Protein AF-A0A918CNL7-F1 (afdb_monomer)

Sequence (101 aa):
MTVTRRSVLLASAAAPATGALLGTPAAAAAEIGASGSGRRTVALRDGWCFALVDPGGITDPTGQYADAAAPGHDDSAWREVAVPHYWSIEQTPTAARASCT

Radius of gyration: 26.43 Å; Cα contacts (8 Å, |Δi|>4): 34; chains: 1; bounding box: 68×41×58 Å

Structure (mmCIF, N/CA/C/O backbone):
data_AF-A0A918CNL7-F1
#
_entry.id   AF-A0A918CNL7-F1
#
loop_
_atom_site.group_PDB
_atom_site.id
_atom_site.type_symbol
_atom_site.label_atom_id
_atom_site.label_alt_id
_atom_site.label_comp_id
_atom_site.label_asym_id
_atom_site.label_entity_id
_atom_site.label_seq_id
_atom_site.pdbx_PDB_ins_code
_atom_site.Cartn_x
_atom_site.Cartn_y
_atom_site.Cartn_z
_atom_site.occupancy
_atom_site.B_iso_or_equiv
_atom_site.auth_seq_id
_atom_site.auth_comp_id
_atom_site.auth_asym_id
_atom_site.auth_atom_id
_atom_site.pdbx_PDB_model_num
ATOM 1 N N . MET A 1 1 ? 17.632 -20.056 2.031 1.00 44.16 1 MET A N 1
ATOM 2 C CA . MET A 1 1 ? 18.000 -18.627 2.117 1.00 44.16 1 MET A CA 1
ATOM 3 C C . MET A 1 1 ? 19.333 -18.515 2.831 1.00 44.16 1 MET A C 1
ATOM 5 O O . MET A 1 1 ? 19.408 -18.863 3.998 1.00 44.16 1 MET A O 1
ATOM 9 N N . THR A 1 2 ? 20.377 -18.067 2.144 1.00 41.09 2 THR A N 1
ATOM 10 C CA . THR A 1 2 ? 21.672 -17.755 2.765 1.00 41.09 2 THR A CA 1
ATOM 11 C C . THR A 1 2 ? 22.213 -16.509 2.095 1.00 41.09 2 THR A C 1
ATOM 13 O O . THR A 1 2 ? 22.634 -16.560 0.942 1.00 41.09 2 THR A O 1
ATOM 16 N N . VAL A 1 3 ? 22.196 -15.389 2.811 1.00 44.34 3 VAL A N 1
ATOM 17 C CA . VAL A 1 3 ? 23.008 -14.230 2.451 1.00 44.34 3 VAL A CA 1
ATOM 18 C C . VAL A 1 3 ? 24.107 -14.139 3.487 1.00 44.34 3 VAL A C 1
ATOM 20 O O . VAL A 1 3 ? 23.857 -13.936 4.672 1.00 44.34 3 VAL A O 1
ATOM 23 N N . THR A 1 4 ? 25.347 -14.297 3.050 1.00 57.16 4 THR A N 1
ATOM 24 C CA 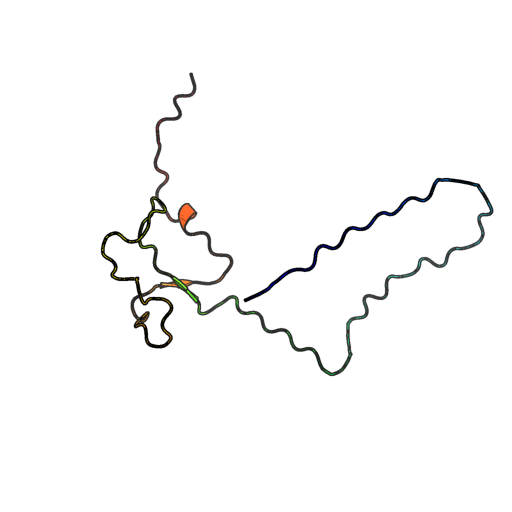. THR A 1 4 ? 26.492 -13.889 3.854 1.00 57.16 4 THR A CA 1
ATOM 25 C C . THR A 1 4 ? 27.589 -13.442 2.916 1.00 57.16 4 THR A C 1
ATOM 27 O O . THR A 1 4 ? 28.189 -14.263 2.231 1.00 57.16 4 THR A O 1
ATOM 30 N N . ARG A 1 5 ? 27.892 -12.144 2.926 1.00 64.25 5 ARG A N 1
ATOM 31 C CA . ARG A 1 5 ? 29.245 -11.669 2.634 1.00 64.25 5 ARG A CA 1
ATOM 32 C C . ARG A 1 5 ? 29.590 -10.537 3.586 1.00 64.25 5 ARG A C 1
ATOM 34 O O . ARG A 1 5 ? 29.191 -9.394 3.401 1.00 64.25 5 ARG A O 1
ATOM 41 N N . ARG A 1 6 ? 30.342 -10.901 4.623 1.00 68.38 6 ARG A N 1
ATOM 42 C CA . ARG A 1 6 ? 31.163 -9.974 5.398 1.00 68.38 6 ARG A CA 1
ATOM 43 C C . ARG A 1 6 ? 32.300 -9.503 4.500 1.00 68.38 6 ARG A C 1
ATOM 45 O O . ARG A 1 6 ? 33.052 -10.336 4.006 1.00 68.38 6 ARG A O 1
ATOM 52 N N . SER A 1 7 ? 32.430 -8.194 4.335 1.00 66.50 7 SER A N 1
ATOM 53 C CA . SER A 1 7 ? 33.589 -7.588 3.683 1.00 66.50 7 SER A CA 1
ATOM 54 C C . SER A 1 7 ? 34.182 -6.574 4.653 1.00 66.50 7 SER A C 1
ATOM 56 O O . SER A 1 7 ? 33.528 -5.594 4.996 1.00 66.50 7 SER A O 1
ATOM 58 N N . VAL A 1 8 ? 35.385 -6.861 5.148 1.00 62.88 8 VAL A N 1
ATOM 59 C CA . VAL A 1 8 ? 36.189 -5.949 5.969 1.00 62.88 8 VAL A CA 1
ATOM 60 C C . VAL A 1 8 ? 37.256 -5.365 5.058 1.00 62.88 8 VAL A C 1
ATOM 62 O O . VAL A 1 8 ? 37.956 -6.117 4.383 1.00 62.88 8 VAL A O 1
ATOM 65 N N . LEU A 1 9 ? 37.379 -4.040 5.042 1.00 60.41 9 LEU A N 1
ATOM 66 C CA . LEU A 1 9 ? 38.411 -3.337 4.291 1.00 60.41 9 LEU A CA 1
ATOM 67 C C . LEU A 1 9 ? 39.347 -2.662 5.298 1.00 60.41 9 LEU A C 1
ATOM 69 O O . LEU A 1 9 ? 38.998 -1.662 5.918 1.00 60.41 9 LEU A O 1
ATOM 73 N N . LEU A 1 10 ? 40.515 -3.271 5.503 1.00 56.12 10 LEU A N 1
ATOM 74 C CA . LEU A 1 10 ? 41.643 -2.691 6.229 1.00 56.12 10 LEU A CA 1
ATOM 75 C C . LEU A 1 10 ? 42.512 -1.954 5.210 1.00 56.12 10 LEU A C 1
ATOM 77 O O . LEU A 1 10 ? 43.177 -2.588 4.394 1.00 56.12 10 LEU A O 1
ATOM 81 N N . ALA A 1 11 ? 42.495 -0.625 5.250 1.00 55.78 11 ALA A N 1
ATOM 82 C CA . ALA A 1 11 ? 43.427 0.209 4.503 1.00 55.78 11 ALA A CA 1
ATOM 83 C C . ALA A 1 11 ? 44.347 0.919 5.500 1.00 55.78 11 ALA A C 1
ATOM 85 O O . ALA A 1 11 ? 43.998 1.952 6.065 1.00 55.78 11 ALA A O 1
ATOM 86 N N . SER A 1 12 ? 45.519 0.329 5.725 1.00 58.94 12 SER A N 1
ATOM 87 C CA . SER A 1 12 ? 46.635 0.972 6.414 1.00 58.94 12 SER A CA 1
ATOM 88 C C . SER A 1 12 ? 47.647 1.411 5.361 1.00 58.94 12 SER A C 1
ATOM 90 O O . SER A 1 12 ? 48.261 0.559 4.725 1.00 58.94 12 SER A O 1
ATOM 92 N N . ALA A 1 13 ? 47.849 2.717 5.188 1.00 59.25 13 ALA A N 1
ATOM 93 C CA . ALA A 1 13 ? 49.074 3.254 4.598 1.00 59.25 13 ALA A CA 1
ATOM 94 C C . ALA A 1 13 ? 49.319 4.682 5.105 1.00 59.25 13 ALA A C 1
ATOM 96 O O . ALA A 1 13 ? 48.441 5.540 5.049 1.00 59.25 13 ALA A O 1
ATOM 97 N N . ALA A 1 14 ? 50.517 4.882 5.651 1.00 57.09 14 ALA A N 1
ATOM 98 C CA . ALA A 1 14 ? 51.010 6.102 6.271 1.00 57.09 14 ALA A CA 1
ATOM 99 C C . ALA A 1 14 ? 51.302 7.223 5.250 1.00 57.09 14 ALA A C 1
ATOM 101 O O . ALA A 1 14 ? 51.635 6.959 4.097 1.00 57.09 14 ALA A O 1
ATOM 102 N N . ALA A 1 15 ? 51.213 8.475 5.704 1.00 50.81 15 ALA A N 1
ATOM 103 C CA . ALA A 1 15 ? 51.632 9.696 4.999 1.00 50.81 15 ALA A CA 1
ATOM 104 C C . ALA A 1 15 ? 53.116 10.039 5.306 1.00 50.81 15 ALA A C 1
ATOM 106 O O . ALA A 1 15 ? 53.664 9.439 6.234 1.00 50.81 15 ALA A O 1
ATOM 107 N N . PRO A 1 16 ? 53.728 11.123 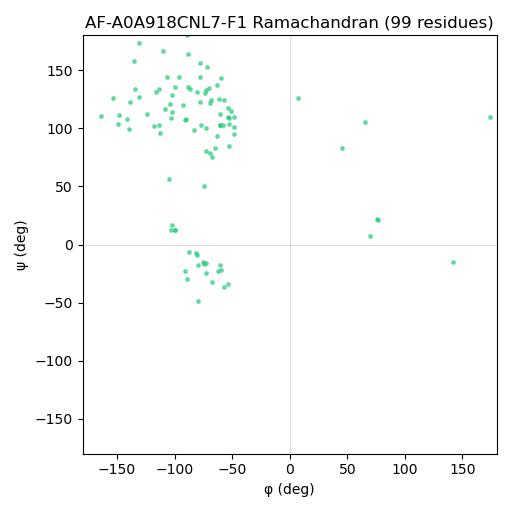4.767 1.00 58.69 16 PRO A N 1
ATOM 108 C CA . PRO A 1 16 ? 53.746 11.718 3.410 1.00 58.69 16 PRO A CA 1
ATOM 109 C C . PRO A 1 16 ? 55.200 12.019 2.912 1.00 58.69 16 PRO A C 1
ATOM 111 O O . PRO A 1 16 ? 56.135 11.957 3.702 1.00 58.69 16 PRO A O 1
ATOM 114 N N . ALA A 1 17 ? 55.416 12.437 1.648 1.00 46.78 17 ALA A N 1
ATOM 115 C CA . ALA A 1 17 ? 56.577 13.274 1.257 1.00 46.78 17 ALA A CA 1
ATOM 116 C C . ALA A 1 17 ? 56.416 13.960 -0.127 1.00 46.78 17 ALA A C 1
ATOM 118 O O . ALA A 1 17 ? 56.421 13.318 -1.170 1.00 46.78 17 ALA A O 1
ATOM 119 N N . THR A 1 18 ? 56.265 15.284 -0.073 1.00 51.75 18 THR A N 1
ATOM 120 C CA . THR A 1 18 ? 56.706 16.378 -0.967 1.00 51.75 18 THR A CA 1
ATOM 121 C C . THR A 1 18 ? 57.359 16.049 -2.327 1.00 51.75 18 THR A C 1
ATOM 123 O O . THR A 1 18 ? 58.425 15.444 -2.372 1.00 51.75 18 THR A O 1
ATOM 126 N N . GLY A 1 19 ? 56.831 16.614 -3.429 1.00 46.41 19 GLY A N 1
ATOM 127 C CA . GLY A 1 19 ? 57.569 16.705 -4.701 1.00 46.41 19 GLY A CA 1
ATOM 128 C C . GLY A 1 19 ? 56.791 17.246 -5.913 1.00 46.41 19 GLY A C 1
ATOM 129 O O . GLY A 1 19 ? 55.965 16.541 -6.471 1.00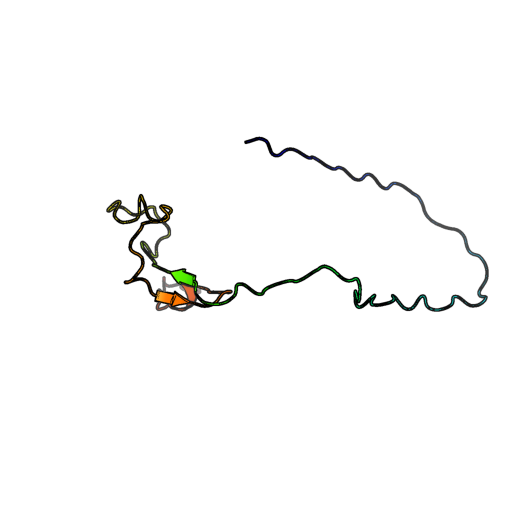 46.41 19 GLY A O 1
ATOM 130 N N . ALA A 1 20 ? 57.148 18.465 -6.339 1.00 45.31 20 ALA A N 1
ATOM 131 C CA . ALA A 1 20 ? 56.975 19.083 -7.667 1.00 45.31 20 ALA A CA 1
ATOM 132 C C . ALA A 1 20 ? 55.558 19.382 -8.223 1.00 45.31 20 ALA A C 1
ATOM 134 O O . ALA A 1 20 ? 54.864 18.540 -8.786 1.00 45.31 20 ALA A O 1
ATOM 135 N N . LEU A 1 21 ? 55.222 20.678 -8.200 1.00 51.62 21 LEU A N 1
ATOM 136 C CA . LEU A 1 21 ? 54.286 21.339 -9.113 1.00 51.62 21 LEU A CA 1
ATOM 137 C C . LEU A 1 21 ? 54.785 21.219 -10.564 1.00 51.62 21 LEU A C 1
ATOM 139 O O . LEU A 1 21 ? 55.653 21.989 -10.958 1.00 51.62 21 LEU A O 1
ATOM 143 N N . LEU A 1 22 ? 54.201 20.325 -11.363 1.00 48.03 22 LEU A N 1
ATOM 144 C CA . LEU A 1 22 ? 54.064 20.485 -12.816 1.00 48.03 22 LEU A CA 1
ATOM 145 C C . LEU A 1 22 ? 52.774 19.781 -13.265 1.00 48.03 22 LEU A C 1
ATOM 147 O O . LEU A 1 22 ? 52.717 18.560 -13.330 1.00 48.03 22 LEU A O 1
ATOM 151 N N . GLY A 1 23 ? 51.741 20.586 -13.536 1.00 56.47 23 GLY A N 1
ATOM 152 C CA . GLY A 1 23 ? 50.569 20.255 -14.353 1.00 56.47 23 GLY A CA 1
ATOM 153 C C . GLY A 1 23 ? 49.903 18.901 -14.110 1.00 56.47 23 GLY A C 1
ATOM 154 O O . GLY A 1 23 ? 50.081 17.9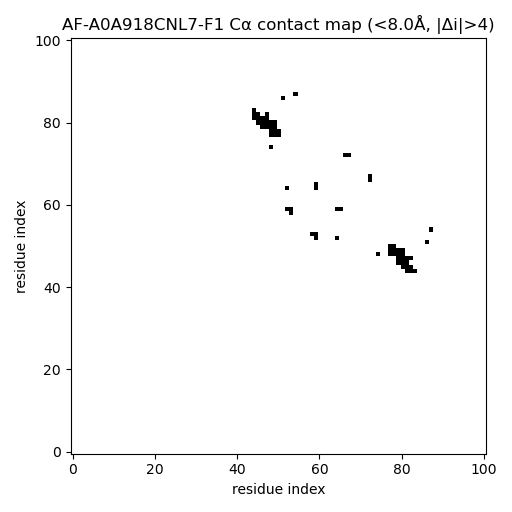78 -14.899 1.00 56.47 23 GLY A O 1
ATOM 155 N N . THR A 1 24 ? 49.029 18.805 -13.110 1.00 46.28 24 THR A N 1
ATOM 156 C CA . THR A 1 24 ? 47.961 17.8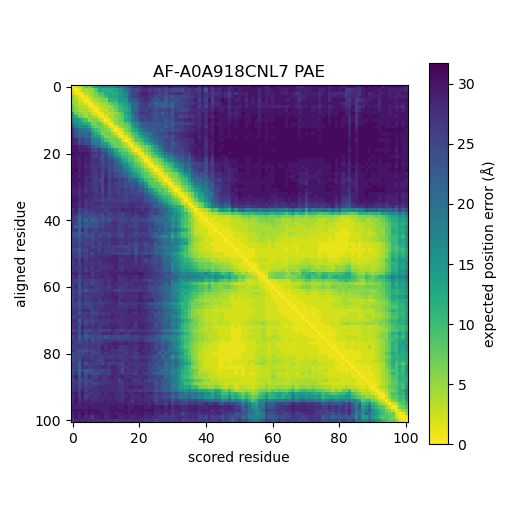07 -13.179 1.00 46.28 24 THR A CA 1
ATOM 157 C C . THR A 1 24 ? 46.988 18.252 -14.274 1.00 46.28 24 THR A C 1
ATOM 159 O O . THR A 1 24 ? 46.430 19.350 -14.164 1.00 46.28 24 THR A O 1
ATOM 162 N N . PRO A 1 25 ? 46.717 17.460 -15.331 1.00 46.75 25 PRO A N 1
ATOM 163 C CA . PRO A 1 25 ? 45.431 17.623 -15.979 1.00 46.75 25 PRO A CA 1
ATOM 164 C C . PRO A 1 25 ? 44.411 17.402 -14.865 1.00 46.75 25 PRO A C 1
ATOM 166 O O . PRO A 1 25 ? 44.471 16.389 -14.160 1.00 46.75 25 PRO A O 1
ATOM 169 N N . ALA A 1 26 ? 43.522 18.370 -14.642 1.00 54.75 26 ALA A N 1
ATOM 170 C CA . ALA A 1 26 ? 42.308 18.075 -13.908 1.00 54.75 26 ALA A CA 1
ATOM 171 C C . ALA A 1 26 ? 41.709 16.872 -14.633 1.00 54.75 26 ALA A C 1
ATOM 173 O O . ALA A 1 26 ? 41.321 16.984 -15.798 1.00 54.75 26 ALA A O 1
ATOM 174 N N . ALA A 1 27 ? 41.755 15.701 -13.997 1.00 52.19 27 ALA A N 1
ATOM 175 C CA . ALA A 1 27 ? 41.028 14.551 -14.475 1.00 52.19 27 ALA A CA 1
ATOM 176 C C . ALA A 1 27 ? 39.572 14.981 -14.372 1.00 52.19 27 ALA A C 1
ATOM 178 O O . ALA A 1 27 ? 38.972 14.931 -13.299 1.00 52.19 27 ALA A O 1
ATOM 179 N N . ALA A 1 28 ? 39.046 15.519 -15.472 1.00 54.94 28 ALA A N 1
ATOM 180 C CA . ALA A 1 28 ? 37.625 15.629 -15.659 1.00 54.94 28 ALA A CA 1
ATOM 181 C C . ALA A 1 28 ? 37.139 14.206 -15.433 1.00 54.94 28 ALA A C 1
ATOM 183 O O . ALA A 1 28 ? 37.485 13.302 -16.199 1.00 54.94 28 ALA A O 1
ATOM 184 N N . ALA A 1 29 ? 36.442 13.993 -14.316 1.00 50.56 29 ALA A N 1
ATOM 185 C CA . ALA A 1 29 ? 35.604 12.831 -14.177 1.00 50.56 29 ALA A CA 1
ATOM 186 C C . ALA A 1 29 ? 34.729 12.884 -15.420 1.00 50.56 29 ALA A C 1
ATOM 188 O O . ALA A 1 29 ? 33.883 13.767 -15.565 1.00 50.56 29 ALA A O 1
ATOM 189 N N . ALA A 1 30 ? 35.046 12.027 -16.387 1.00 46.78 30 ALA A N 1
ATOM 190 C CA . ALA A 1 30 ? 34.115 11.737 -17.434 1.00 46.78 30 ALA A CA 1
ATOM 191 C C . ALA A 1 30 ? 32.909 11.212 -16.665 1.00 46.78 30 ALA A C 1
ATOM 193 O O . ALA A 1 30 ? 32.917 10.084 -16.170 1.00 46.78 30 ALA A O 1
ATOM 194 N N . GLU A 1 31 ? 31.893 12.059 -16.522 1.00 55.22 31 GLU A N 1
ATOM 195 C CA . GLU A 1 31 ? 30.520 11.611 -16.565 1.00 55.2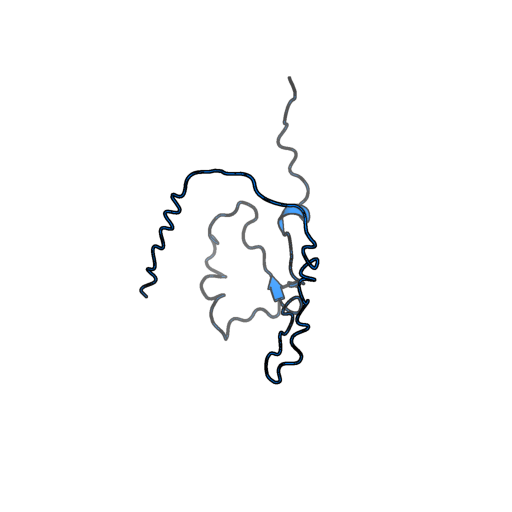2 31 GLU A CA 1
ATOM 196 C C . GLU A 1 31 ? 30.456 10.826 -17.874 1.00 55.22 31 GLU A C 1
ATOM 198 O O . GLU A 1 31 ? 30.187 11.362 -18.951 1.00 55.22 31 GLU A O 1
ATOM 203 N N . ILE A 1 32 ? 30.837 9.549 -17.807 1.00 51.19 32 ILE A N 1
ATOM 204 C CA . ILE A 1 32 ? 30.469 8.566 -18.798 1.00 51.19 32 ILE A CA 1
ATOM 205 C C . ILE A 1 32 ? 28.960 8.514 -18.615 1.00 51.19 32 ILE A C 1
ATOM 207 O O . ILE A 1 32 ? 28.423 7.682 -17.884 1.00 51.19 32 ILE A O 1
ATOM 211 N N . GLY A 1 33 ? 28.272 9.464 -19.255 1.00 58.91 33 GLY A N 1
ATOM 212 C CA . GLY A 1 33 ? 26.945 9.240 -19.767 1.00 58.91 33 GLY A CA 1
ATOM 213 C C . GLY A 1 33 ? 27.090 7.933 -20.508 1.00 58.91 33 GLY A C 1
ATOM 214 O O . GLY A 1 33 ? 27.751 7.872 -21.541 1.00 58.91 33 GLY A O 1
ATOM 215 N N . ALA A 1 34 ? 26.637 6.863 -19.864 1.00 60.12 34 ALA A N 1
ATOM 216 C CA . ALA A 1 34 ? 26.772 5.521 -20.365 1.00 60.12 34 ALA A CA 1
ATOM 217 C C . ALA A 1 34 ? 25.864 5.408 -21.588 1.00 60.12 34 ALA A C 1
ATOM 219 O O . ALA A 1 34 ? 24.784 4.834 -21.530 1.00 60.12 34 ALA A O 1
ATOM 220 N N . SER A 1 35 ? 26.322 5.924 -22.722 1.00 60.53 35 SER A N 1
ATOM 221 C CA . SER A 1 35 ? 25.947 5.493 -24.060 1.00 60.53 35 SER A CA 1
ATOM 222 C C . SER A 1 35 ? 26.634 4.150 -24.341 1.00 60.53 35 SER A C 1
ATOM 224 O O . SER A 1 35 ? 27.291 3.941 -25.353 1.00 60.53 35 SER A O 1
ATOM 226 N N . GLY A 1 36 ? 26.488 3.217 -23.398 1.00 59.91 36 GLY A N 1
ATOM 227 C CA . GLY A 1 36 ? 26.658 1.795 -23.624 1.00 59.91 36 GLY A CA 1
ATOM 228 C C . GLY A 1 36 ? 25.286 1.241 -23.968 1.00 59.91 36 GLY A C 1
ATOM 229 O O . GLY A 1 36 ? 24.352 1.355 -23.173 1.00 59.91 36 GLY A O 1
ATOM 230 N N . SER A 1 37 ? 25.145 0.661 -25.156 1.00 71.25 37 SER A N 1
ATOM 231 C CA . SER A 1 37 ? 23.963 -0.129 -25.496 1.00 71.25 37 SER A CA 1
ATOM 232 C C . SER A 1 37 ? 23.713 -1.169 -24.394 1.00 71.25 37 SER A C 1
ATOM 234 O O . SER A 1 37 ? 24.539 -2.060 -24.204 1.00 71.25 37 SER A O 1
ATOM 236 N N . GLY A 1 38 ? 22.589 -1.057 -23.672 1.00 74.50 38 GLY A N 1
ATOM 237 C CA . GLY A 1 38 ? 22.023 -2.188 -22.925 1.00 74.50 38 GLY A CA 1
ATOM 238 C C . GLY A 1 38 ? 21.395 -1.936 -21.549 1.00 74.50 38 GLY A C 1
ATOM 239 O O . GLY A 1 38 ? 20.681 -2.819 -21.082 1.00 74.50 38 GLY A O 1
ATOM 240 N N . ARG A 1 39 ? 21.590 -0.793 -20.870 1.00 81.00 39 ARG A N 1
ATOM 241 C CA . ARG A 1 39 ? 20.982 -0.577 -19.535 1.00 81.00 39 ARG A CA 1
ATOM 242 C C . ARG A 1 39 ? 19.767 0.346 -19.595 1.00 81.00 39 ARG A C 1
ATOM 244 O O . ARG A 1 39 ? 19.909 1.555 -19.743 1.00 81.00 39 ARG A O 1
ATOM 251 N N 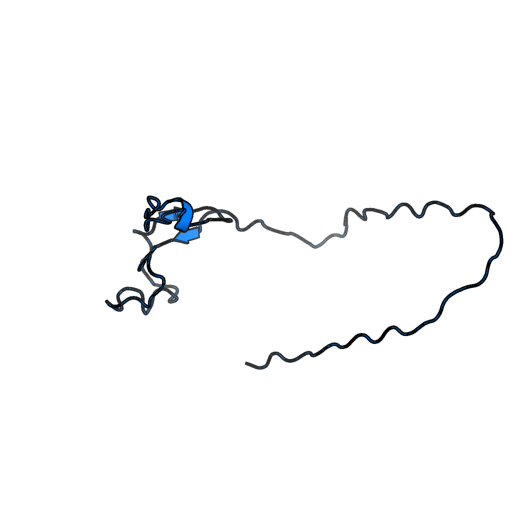. ARG A 1 40 ? 18.576 -0.226 -19.391 1.00 89.38 40 ARG A N 1
ATOM 252 C CA . ARG A 1 40 ? 17.328 0.519 -19.179 1.00 89.38 40 ARG A CA 1
ATOM 253 C C . ARG A 1 40 ? 16.944 0.480 -17.704 1.00 89.38 40 ARG A C 1
ATOM 255 O O . ARG A 1 40 ? 16.725 -0.592 -17.151 1.00 89.38 40 ARG A O 1
ATOM 262 N N . THR A 1 41 ? 16.829 1.652 -17.093 1.00 92.25 41 THR A N 1
ATOM 263 C CA . THR A 1 41 ? 16.239 1.816 -15.760 1.00 92.25 41 THR A CA 1
ATOM 264 C C . THR A 1 41 ? 14.801 2.288 -15.926 1.00 92.25 41 THR A C 1
ATOM 266 O O . THR A 1 41 ? 14.541 3.179 -16.733 1.00 92.25 41 THR A O 1
ATOM 269 N N . VAL A 1 42 ? 13.874 1.707 -15.167 1.00 94.00 42 VAL A N 1
ATOM 270 C CA . VAL A 1 42 ? 12.471 2.135 -15.117 1.00 94.00 42 VAL A CA 1
ATOM 271 C C . VAL A 1 42 ? 12.176 2.622 -13.706 1.00 94.00 42 VAL A C 1
ATOM 273 O O . VAL A 1 42 ? 12.530 1.958 -12.733 1.00 94.00 42 VAL A O 1
ATOM 276 N N . ALA A 1 43 ? 11.566 3.799 -13.596 1.00 94.38 43 ALA A N 1
ATOM 277 C CA . ALA A 1 43 ? 11.115 4.323 -12.318 1.00 94.38 43 ALA A CA 1
ATOM 278 C C . ALA A 1 43 ? 9.803 3.626 -11.926 1.00 94.38 43 ALA A C 1
ATOM 280 O O . ALA A 1 43 ? 8.839 3.672 -12.680 1.00 94.38 43 ALA A O 1
ATOM 281 N N . LEU A 1 44 ? 9.778 2.985 -10.757 1.00 96.38 44 LEU A N 1
ATOM 282 C CA . LEU A 1 44 ? 8.594 2.321 -10.193 1.00 96.38 44 LEU A CA 1
ATOM 283 C C . LEU A 1 44 ? 8.028 3.170 -9.050 1.00 96.38 44 LEU A C 1
ATOM 285 O O . LEU A 1 44 ? 8.013 2.749 -7.893 1.00 96.38 44 LEU A O 1
ATOM 289 N N . ARG A 1 45 ? 7.711 4.431 -9.356 1.00 97.88 45 ARG A N 1
ATOM 290 C CA . ARG A 1 45 ? 7.245 5.395 -8.352 1.00 97.88 45 ARG A CA 1
ATOM 291 C C . ARG A 1 45 ? 5.736 5.373 -8.180 1.00 97.88 45 ARG A C 1
ATOM 293 O O . ARG A 1 45 ? 5.282 5.606 -7.072 1.00 97.88 45 ARG A O 1
ATOM 300 N N . ASP A 1 46 ? 5.008 5.033 -9.229 1.00 97.88 46 ASP A N 1
ATOM 301 C CA . ASP A 1 46 ? 3.556 5.175 -9.299 1.00 97.88 46 ASP A CA 1
ATOM 302 C C . ASP A 1 46 ? 2.859 3.806 -9.272 1.00 97.88 46 ASP A C 1
ATOM 304 O O . ASP A 1 46 ? 3.514 2.775 -9.461 1.00 97.88 46 ASP A O 1
ATOM 308 N N . GLY A 1 47 ? 1.540 3.795 -9.051 1.00 96.56 47 GLY A N 1
ATOM 309 C CA . GLY A 1 47 ? 0.718 2.583 -9.122 1.00 96.56 47 GLY A CA 1
ATOM 310 C C . GLY A 1 47 ? 0.830 1.640 -7.923 1.00 96.56 47 GLY A C 1
ATOM 311 O O . GLY A 1 47 ? 0.539 0.455 -8.062 1.00 96.56 47 GLY A O 1
ATOM 312 N N . TRP A 1 48 ? 1.284 2.117 -6.760 1.00 98.00 48 TRP A N 1
ATOM 313 C CA . TRP A 1 48 ? 1.356 1.292 -5.550 1.00 98.00 48 TRP A CA 1
ATOM 314 C C . TRP A 1 48 ? 0.030 1.325 -4.791 1.00 98.00 48 TRP A C 1
ATOM 316 O O . TRP A 1 48 ? -0.487 2.402 -4.527 1.00 98.00 48 TRP A O 1
ATOM 326 N N . CYS A 1 49 ? -0.483 0.175 -4.360 1.00 97.69 49 CYS A N 1
ATOM 327 C CA . CYS A 1 49 ? -1.641 0.097 -3.466 1.00 97.69 49 CYS A CA 1
ATOM 328 C C . CYS A 1 49 ? -1.197 0.139 -1.994 1.00 97.69 49 CYS A C 1
ATOM 330 O O . CYS A 1 49 ? -0.256 -0.553 -1.600 1.00 97.69 49 CYS A O 1
ATOM 332 N N . PHE A 1 50 ? -1.881 0.928 -1.161 1.00 96.56 50 PHE A N 1
ATOM 333 C CA . PHE A 1 50 ? -1.593 1.078 0.268 1.00 96.56 50 PHE A CA 1
ATOM 334 C C . PHE A 1 50 ? -2.865 1.004 1.125 1.00 96.56 50 PHE A C 1
ATOM 336 O O . PHE A 1 50 ? -3.859 1.686 0.859 1.00 96.56 50 PHE A O 1
ATOM 343 N N . ALA A 1 51 ? -2.789 0.228 2.208 1.00 94.81 51 ALA A N 1
ATOM 344 C CA . ALA A 1 51 ? -3.782 0.172 3.274 1.00 94.81 51 ALA A CA 1
ATOM 345 C C . ALA A 1 51 ? -3.089 0.298 4.642 1.00 94.81 51 ALA A C 1
ATOM 347 O O . ALA A 1 51 ? -2.162 -0.451 4.954 1.00 94.81 51 ALA A O 1
ATOM 348 N N . LEU A 1 52 ? -3.542 1.247 5.467 1.00 93.38 52 LEU A N 1
ATOM 349 C CA . LEU A 1 52 ? -3.095 1.380 6.854 1.00 93.38 52 LEU A CA 1
ATOM 350 C C . LEU A 1 52 ? -4.022 0.560 7.753 1.00 93.38 52 LEU A C 1
ATOM 352 O O . LEU A 1 52 ? -5.165 0.955 7.972 1.00 93.38 52 LEU A O 1
ATOM 356 N N . VAL A 1 53 ? -3.526 -0.567 8.263 1.00 92.81 53 VAL A N 1
ATOM 357 C CA . VAL A 1 53 ? -4.322 -1.484 9.096 1.00 92.81 53 VAL A CA 1
ATOM 358 C C . VAL A 1 53 ? -4.421 -0.996 10.537 1.00 92.81 53 VAL A C 1
ATOM 360 O O . VAL A 1 53 ? -5.510 -0.923 11.098 1.00 92.81 53 VAL A O 1
ATOM 363 N N . ASP A 1 54 ? -3.280 -0.632 11.121 1.00 89.25 54 ASP A N 1
ATOM 364 C CA . ASP A 1 54 ? -3.198 -0.151 12.492 1.00 89.25 54 ASP A CA 1
ATOM 365 C C . ASP A 1 54 ? -2.227 1.042 12.590 1.00 89.25 54 ASP A C 1
ATOM 367 O O . ASP A 1 54 ? -1.052 0.918 12.230 1.00 89.25 54 ASP A O 1
ATOM 371 N N . PRO A 1 55 ? -2.682 2.213 13.074 1.00 87.44 55 PRO A N 1
ATOM 372 C CA . PRO A 1 55 ? -1.836 3.397 13.198 1.00 87.44 55 PRO A CA 1
ATOM 373 C C . PRO A 1 55 ? -0.858 3.334 14.384 1.00 87.44 55 PRO A C 1
ATOM 375 O O . PRO A 1 55 ? 0.068 4.141 14.444 1.00 87.44 55 PRO A O 1
ATOM 378 N N . GLY A 1 56 ? -1.058 2.410 15.329 1.00 85.44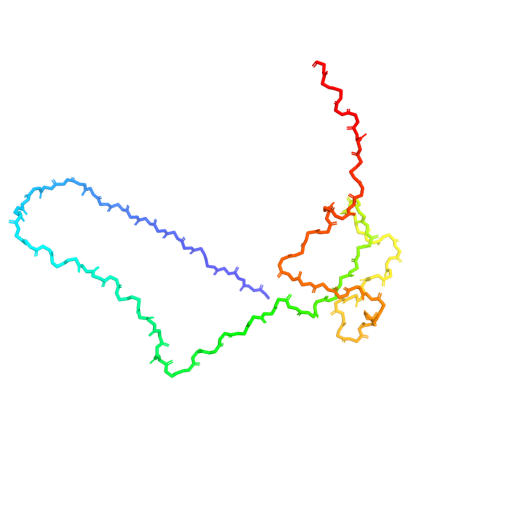 56 GLY A N 1
ATOM 379 C CA . GLY A 1 56 ? -0.162 2.149 16.457 1.00 85.44 56 GLY A CA 1
ATOM 380 C C . GLY A 1 56 ? 1.036 1.262 16.102 1.00 85.44 56 GLY A C 1
ATOM 381 O O . GLY A 1 56 ? 1.941 1.112 16.922 1.00 85.44 56 GLY A O 1
ATOM 382 N N . GLY A 1 57 ? 1.075 0.704 14.887 1.00 78.00 57 GLY A N 1
ATOM 383 C CA . GLY A 1 57 ? 2.162 -0.145 14.405 1.00 78.00 57 GLY A CA 1
ATOM 384 C C . GLY A 1 57 ? 2.149 -1.561 14.984 1.00 78.00 57 GLY A C 1
ATOM 385 O O . GLY A 1 57 ? 3.195 -2.212 15.009 1.00 78.00 57 GLY A O 1
ATOM 386 N N . ILE A 1 58 ? 1.000 -2.042 15.467 1.00 82.50 58 ILE A N 1
ATOM 387 C CA . ILE A 1 58 ? 0.839 -3.443 15.877 1.00 82.50 58 ILE A CA 1
ATOM 388 C C . ILE A 1 58 ? 0.406 -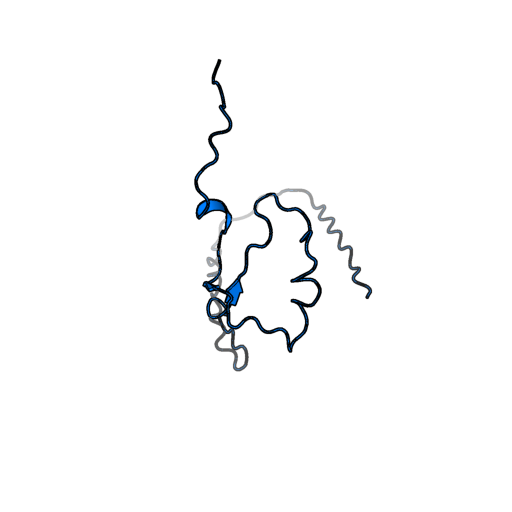4.324 14.697 1.00 82.50 58 ILE A C 1
ATOM 390 O O . ILE A 1 58 ? -0.018 -3.843 13.648 1.00 82.50 58 ILE A O 1
ATOM 394 N N . THR A 1 59 ? 0.541 -5.643 14.859 1.00 85.94 59 THR A N 1
ATOM 395 C CA . THR A 1 59 ? -0.021 -6.615 13.906 1.00 85.94 59 THR A CA 1
ATOM 396 C C . THR A 1 59 ? -1.534 -6.457 13.820 1.00 85.94 59 THR A C 1
ATOM 398 O O . THR A 1 59 ? -2.181 -6.219 14.838 1.00 85.94 59 THR A O 1
ATOM 401 N N . ASP A 1 60 ? -2.074 -6.643 12.615 1.00 89.44 60 ASP A N 1
ATOM 402 C CA . ASP A 1 60 ? -3.509 -6.710 12.350 1.00 89.44 60 ASP A CA 1
ATOM 403 C C . ASP A 1 60 ? -4.218 -7.663 13.337 1.00 89.44 60 ASP A C 1
ATOM 405 O O . ASP A 1 60 ? -4.033 -8.880 13.245 1.00 89.44 60 ASP A O 1
ATOM 409 N N . PRO A 1 61 ? -5.041 -7.152 14.270 1.00 85.06 61 PRO A N 1
ATOM 410 C CA . PRO A 1 61 ? -5.715 -7.990 15.256 1.00 85.06 61 PRO A CA 1
ATOM 411 C C . PRO A 1 61 ? -6.859 -8.812 14.649 1.00 85.06 61 PRO A C 1
ATOM 413 O O . PRO A 1 61 ? -7.336 -9.752 15.283 1.00 85.06 61 PRO A O 1
ATOM 416 N N . THR A 1 62 ? -7.319 -8.459 13.445 1.00 90.38 62 THR A N 1
ATOM 417 C CA . THR A 1 62 ? -8.429 -9.134 12.758 1.00 90.38 62 THR A CA 1
ATOM 418 C C . THR A 1 62 ? -7.959 -10.273 11.857 1.00 90.38 62 THR A C 1
ATOM 420 O O . THR A 1 62 ? -8.736 -11.179 11.562 1.00 90.38 62 THR A O 1
ATOM 423 N N . GLY A 1 63 ? -6.695 -10.238 11.425 1.00 92.00 63 GLY A N 1
ATOM 424 C CA . GLY A 1 63 ? -6.135 -11.166 10.445 1.00 92.00 63 GLY A CA 1
ATOM 425 C C . GLY A 1 63 ? -6.669 -10.980 9.020 1.00 92.00 63 GLY A C 1
ATOM 426 O O . GLY A 1 63 ? -6.337 -11.786 8.153 1.00 92.00 63 GLY A O 1
ATOM 427 N N . GLN A 1 64 ? -7.463 -9.937 8.753 1.00 91.31 64 GLN A N 1
ATOM 428 C CA . GLN A 1 64 ? -7.995 -9.615 7.426 1.00 91.31 64 GLN A CA 1
ATOM 429 C C . GLN A 1 64 ? -6.887 -9.506 6.367 1.00 91.31 64 GLN A C 1
ATOM 431 O O . GLN A 1 64 ? -7.092 -9.883 5.214 1.00 91.31 64 GLN A O 1
ATOM 436 N N . TYR A 1 65 ? -5.708 -9.023 6.758 1.00 92.62 65 TYR A N 1
ATOM 437 C CA . TYR A 1 65 ? -4.578 -8.794 5.857 1.00 92.62 65 TYR A CA 1
ATOM 438 C C . TYR A 1 65 ? -3.523 -9.910 5.904 1.00 92.62 65 TYR A C 1
ATOM 440 O O . TYR A 1 65 ? -2.430 -9.737 5.365 1.00 92.62 65 TYR A O 1
ATOM 448 N N . ALA A 1 66 ? -3.818 -11.061 6.523 1.00 93.50 66 ALA A N 1
ATOM 449 C CA . ALA A 1 66 ? -2.857 -12.161 6.672 1.00 93.50 66 ALA A CA 1
ATOM 450 C C . ALA A 1 66 ? -2.303 -12.666 5.325 1.00 93.50 66 ALA A C 1
ATOM 452 O O . ALA A 1 66 ? -1.114 -12.966 5.219 1.00 93.50 66 ALA A O 1
ATOM 453 N N . ASP A 1 67 ? -3.146 -12.681 4.290 1.00 95.19 67 ASP A N 1
ATOM 454 C CA . ASP A 1 67 ? -2.798 -13.130 2.939 1.00 95.19 67 ASP A CA 1
ATOM 455 C C . ASP A 1 67 ? -2.549 -11.969 1.959 1.00 95.19 67 ASP A C 1
ATOM 457 O O . ASP A 1 67 ? -2.543 -12.172 0.747 1.00 95.19 67 ASP A O 1
ATOM 461 N N . ALA A 1 68 ? -2.320 -10.744 2.446 1.00 95.25 68 ALA A N 1
ATOM 462 C CA . ALA A 1 68 ? -2.106 -9.563 1.599 1.00 95.25 68 ALA A CA 1
ATOM 463 C C . ALA A 1 68 ? -0.898 -9.678 0.646 1.00 95.25 68 ALA A C 1
ATOM 465 O O . ALA A 1 68 ? -0.829 -8.991 -0.366 1.00 95.25 68 ALA A O 1
ATOM 466 N N . ALA A 1 69 ? 0.064 -10.556 0.950 1.00 95.50 69 ALA A N 1
ATOM 467 C CA . ALA A 1 69 ? 1.205 -10.831 0.076 1.00 95.50 69 ALA A CA 1
ATOM 468 C C . ALA A 1 69 ? 0.880 -11.804 -1.076 1.00 95.50 69 ALA A C 1
ATOM 470 O O . ALA A 1 69 ? 1.727 -12.030 -1.946 1.00 95.50 69 ALA A O 1
ATOM 471 N N . ALA A 1 70 ? -0.301 -12.429 -1.075 1.00 97.62 70 ALA A N 1
ATOM 472 C CA . ALA A 1 70 ? -0.700 -13.358 -2.121 1.00 97.62 70 ALA A CA 1
ATOM 473 C C . ALA A 1 70 ? -0.953 -12.602 -3.442 1.00 97.62 70 ALA A C 1
ATOM 475 O O . ALA A 1 70 ? -1.684 -11.616 -3.440 1.00 97.62 70 ALA A O 1
ATOM 476 N N . PRO A 1 71 ? -0.453 -13.084 -4.598 1.00 97.06 71 PRO A N 1
ATOM 477 C CA . PRO A 1 71 ? -0.668 -12.415 -5.889 1.00 97.06 71 PRO A CA 1
ATOM 478 C C . PRO A 1 71 ? -2.136 -12.286 -6.324 1.00 97.06 71 PRO A C 1
ATOM 480 O O . PRO A 1 71 ? -2.428 -11.533 -7.245 1.00 97.06 71 PRO A O 1
ATOM 483 N N . GLY A 1 72 ? -3.033 -13.072 -5.723 1.00 97.06 72 GLY A N 1
ATOM 484 C CA . GLY A 1 72 ? -4.475 -13.032 -5.974 1.00 97.06 72 GLY A CA 1
ATOM 485 C C . GLY A 1 72 ? -5.273 -12.331 -4.875 1.00 97.06 72 GLY A C 1
ATOM 486 O O . GLY A 1 72 ? -6.488 -12.507 -4.835 1.00 97.06 72 GLY A O 1
ATOM 487 N N . HIS A 1 73 ? -4.615 -11.618 -3.955 1.00 96.81 73 HIS A N 1
ATOM 488 C CA . HIS A 1 73 ? -5.310 -10.804 -2.964 1.00 96.81 73 HIS A CA 1
ATOM 489 C C . HIS A 1 73 ? -6.087 -9.688 -3.669 1.00 96.81 73 HIS A C 1
ATOM 491 O O . HIS A 1 73 ? -5.575 -9.068 -4.598 1.00 96.81 73 HIS A O 1
ATOM 497 N N . ASP A 1 74 ? -7.320 -9.446 -3.231 1.00 96.50 74 ASP A N 1
ATOM 498 C CA . ASP A 1 74 ? -8.126 -8.345 -3.749 1.00 96.50 74 ASP A CA 1
ATOM 499 C C . ASP A 1 74 ? -7.747 -7.047 -3.027 1.00 96.50 74 ASP A C 1
ATOM 501 O O . ASP A 1 74 ? -8.184 -6.782 -1.906 1.00 96.50 74 ASP A O 1
ATOM 505 N N . ASP A 1 75 ? -6.904 -6.246 -3.673 1.00 96.62 75 ASP A N 1
ATOM 506 C CA . ASP A 1 75 ? -6.493 -4.917 -3.229 1.00 96.62 75 ASP A CA 1
ATOM 507 C C . ASP A 1 75 ? -7.269 -3.793 -3.937 1.00 96.62 75 ASP A C 1
ATOM 509 O O . ASP A 1 75 ? -6.922 -2.622 -3.801 1.00 96.62 75 ASP A O 1
ATOM 513 N N . SER A 1 76 ? -8.362 -4.106 -4.647 1.00 96.50 76 SER A N 1
ATOM 514 C CA . SER A 1 76 ? -9.106 -3.123 -5.454 1.00 96.50 76 SER A CA 1
ATOM 515 C C . SER A 1 76 ? -9.717 -1.974 -4.644 1.00 96.50 76 SER A C 1
ATOM 517 O O . SER A 1 76 ? -9.979 -0.898 -5.181 1.00 96.50 76 SER A O 1
ATOM 519 N N . ALA A 1 77 ? -9.933 -2.185 -3.344 1.00 96.00 77 ALA A N 1
ATOM 520 C CA . ALA A 1 77 ? -10.409 -1.164 -2.416 1.00 96.00 77 ALA A CA 1
ATOM 521 C C . ALA A 1 77 ? -9.278 -0.330 -1.780 1.00 96.00 77 ALA A C 1
ATOM 523 O O . ALA A 1 77 ? -9.556 0.613 -1.035 1.00 96.00 77 ALA A O 1
ATOM 524 N N . TRP A 1 78 ? -8.011 -0.688 -2.008 1.00 97.44 78 TRP A N 1
ATOM 525 C CA . TRP A 1 78 ? -6.866 -0.004 -1.414 1.00 97.44 78 TRP A CA 1
ATOM 526 C C . TRP A 1 78 ? -6.588 1.304 -2.147 1.00 97.44 78 TRP A C 1
ATOM 528 O O . TRP A 1 78 ? -6.956 1.505 -3.304 1.00 97.44 78 TRP A O 1
ATOM 538 N N . ARG A 1 79 ? -5.928 2.234 -1.457 1.00 97.50 79 ARG A N 1
ATOM 539 C CA . ARG A 1 79 ? -5.609 3.532 -2.042 1.00 97.50 79 ARG A CA 1
ATOM 540 C C . ARG A 1 79 ? -4.379 3.409 -2.928 1.00 97.50 79 ARG A C 1
ATOM 542 O O . ARG A 1 79 ? -3.347 2.932 -2.466 1.00 97.50 79 ARG A O 1
ATOM 549 N N . GLU A 1 80 ? -4.457 3.929 -4.144 1.00 97.94 80 GLU A N 1
ATOM 550 C CA . GLU A 1 80 ? -3.274 4.112 -4.980 1.00 97.94 80 GLU A CA 1
ATOM 551 C C . GLU A 1 80 ? -2.416 5.283 -4.458 1.00 97.94 80 GLU A C 1
ATOM 553 O O . GLU A 1 80 ? -2.927 6.364 -4.150 1.00 97.94 80 GLU A O 1
ATOM 558 N N . VAL A 1 81 ? -1.106 5.070 -4.337 1.00 98.19 81 VAL A N 1
ATOM 559 C CA . VAL A 1 81 ? -0.113 6.040 -3.868 1.00 98.19 81 VAL A CA 1
ATOM 560 C C . VAL A 1 81 ? 1.126 6.030 -4.764 1.00 98.19 81 VAL A C 1
ATOM 562 O O . VAL A 1 81 ? 1.440 5.042 -5.431 1.00 98.19 81 VAL A O 1
ATOM 565 N N . ALA A 1 82 ? 1.870 7.135 -4.739 1.00 98.06 82 ALA A N 1
ATOM 566 C CA . ALA A 1 82 ? 3.201 7.221 -5.324 1.00 98.06 82 ALA A CA 1
ATOM 567 C C . ALA A 1 82 ? 4.272 7.251 -4.224 1.00 98.06 82 ALA A C 1
ATOM 569 O O . ALA A 1 82 ? 4.079 7.861 -3.172 1.00 98.06 82 ALA A O 1
ATOM 570 N N . VAL A 1 83 ? 5.421 6.617 -4.466 1.00 97.31 83 VAL A N 1
ATOM 571 C CA . VAL A 1 83 ? 6.556 6.594 -3.532 1.00 97.31 83 VAL A CA 1
ATOM 572 C C . VAL A 1 83 ? 7.594 7.680 -3.867 1.00 97.31 83 VAL A C 1
ATOM 574 O O . VAL A 1 83 ? 7.874 7.910 -5.044 1.00 97.31 83 VAL A O 1
ATOM 577 N N . PRO A 1 84 ? 8.259 8.307 -2.873 1.00 96.62 84 PRO A N 1
ATOM 578 C CA . PRO A 1 84 ? 8.173 8.031 -1.436 1.00 96.62 84 PRO A CA 1
ATOM 579 C C . PRO A 1 84 ? 6.860 8.527 -0.809 1.00 96.62 84 PRO A C 1
ATOM 581 O O . PRO A 1 84 ? 6.488 9.684 -0.970 1.00 96.62 84 PRO A O 1
ATOM 584 N N . HIS A 1 85 ? 6.194 7.643 -0.061 1.00 96.62 85 HIS A N 1
ATOM 585 C CA . HIS A 1 85 ? 4.951 7.918 0.662 1.00 96.62 85 HIS A CA 1
ATOM 586 C C . HIS A 1 85 ? 5.205 7.836 2.169 1.00 96.62 85 HIS A C 1
ATOM 588 O O . HIS A 1 85 ? 5.860 6.905 2.640 1.00 96.62 85 HIS A O 1
ATOM 594 N N . TYR A 1 86 ? 4.706 8.817 2.921 1.00 94.94 86 TYR A N 1
ATOM 595 C CA . TYR A 1 86 ? 4.809 8.868 4.377 1.00 94.94 86 TYR A CA 1
ATOM 596 C C . TYR A 1 86 ? 3.399 8.841 4.960 1.00 94.94 86 TYR A C 1
ATOM 598 O O . TYR A 1 86 ? 2.705 9.848 4.970 1.00 94.94 86 TYR A O 1
ATOM 606 N N . TRP A 1 87 ? 2.969 7.688 5.461 1.00 93.81 87 TRP A N 1
ATOM 607 C CA . TRP A 1 87 ? 1.607 7.524 5.974 1.00 93.81 87 TRP A CA 1
ATOM 608 C C . TRP A 1 87 ? 1.343 8.341 7.250 1.00 93.81 87 TRP A C 1
ATOM 610 O O . TRP A 1 87 ? 0.232 8.811 7.470 1.00 93.81 87 TRP A O 1
ATOM 620 N N . SER A 1 88 ? 2.353 8.535 8.104 1.00 90.94 88 SER A N 1
ATOM 621 C CA . SER A 1 88 ? 2.157 9.140 9.428 1.00 90.94 88 SER A CA 1
ATOM 622 C C . SER A 1 88 ? 1.871 10.640 9.382 1.00 90.94 88 SER A C 1
ATOM 624 O O . SER A 1 88 ? 1.227 11.153 10.293 1.00 90.94 88 SER A O 1
ATOM 626 N N . ILE A 1 89 ? 2.295 11.341 8.324 1.00 90.94 89 ILE A N 1
ATOM 627 C CA . ILE A 1 89 ? 2.010 12.775 8.147 1.00 90.94 89 ILE A CA 1
ATOM 628 C C . ILE A 1 89 ? 0.555 13.044 7.745 1.00 90.94 89 ILE A C 1
ATOM 630 O O . ILE A 1 89 ? 0.094 14.174 7.865 1.00 90.94 89 ILE A O 1
ATOM 634 N N . GLU A 1 90 ? -0.162 12.022 7.270 1.00 92.25 90 GLU A N 1
ATOM 635 C CA . GLU A 1 90 ? -1.585 12.122 6.925 1.00 92.25 90 GLU A CA 1
ATOM 636 C C . GLU A 1 90 ? -2.482 12.049 8.164 1.00 92.25 90 GLU A C 1
ATOM 638 O O . GLU A 1 90 ? -3.651 12.435 8.121 1.00 92.25 90 GLU A O 1
ATOM 643 N N . GLN A 1 91 ? -1.939 11.564 9.281 1.00 89.06 91 GLN A N 1
ATOM 644 C CA . GLN A 1 91 ? -2.676 11.435 10.524 1.00 89.06 91 GLN A CA 1
ATOM 645 C C . GLN A 1 91 ? -2.794 12.793 11.210 1.00 89.06 91 GLN A C 1
ATOM 647 O O . GLN A 1 91 ? -1.864 13.602 11.215 1.00 89.06 91 GLN A O 1
ATOM 652 N N . THR A 1 92 ? -3.938 13.032 11.856 1.00 85.50 92 THR A N 1
ATOM 653 C CA . THR A 1 92 ? -4.066 14.197 12.735 1.00 85.50 92 THR A CA 1
ATOM 654 C C . THR A 1 92 ? -3.038 14.067 13.860 1.00 85.50 92 THR A C 1
ATOM 656 O O . THR A 1 92 ? -3.032 13.037 14.545 1.00 85.50 92 THR A O 1
ATOM 659 N N . PRO A 1 93 ? -2.172 15.075 14.077 1.00 80.12 93 PRO A N 1
ATOM 660 C CA . PRO A 1 93 ? -1.196 15.031 15.150 1.00 80.12 93 PRO A CA 1
ATOM 661 C C . PRO A 1 93 ? -1.893 14.744 16.477 1.00 80.12 93 PRO A C 1
ATOM 663 O O . PRO A 1 93 ? -2.731 15.521 16.938 1.00 80.12 93 PRO A O 1
ATOM 666 N N . THR A 1 94 ? -1.558 13.616 17.100 1.00 70.88 94 THR A N 1
ATOM 667 C CA . THR A 1 94 ? -2.035 13.352 18.453 1.00 70.88 94 THR A CA 1
ATOM 668 C C . THR A 1 94 ? -1.173 14.191 19.378 1.00 70.88 94 THR A C 1
ATOM 670 O O . THR A 1 94 ? -0.012 13.866 19.623 1.00 70.88 94 THR A O 1
ATOM 673 N N . ALA A 1 95 ? -1.719 15.305 19.863 1.00 65.88 95 ALA A N 1
ATOM 674 C CA . ALA A 1 95 ? -1.100 16.089 20.919 1.00 65.88 95 ALA A CA 1
ATOM 675 C C . ALA A 1 95 ? -1.117 15.275 22.223 1.00 65.88 95 ALA A C 1
ATOM 677 O O . ALA A 1 95 ? -1.905 15.536 23.130 1.00 65.88 95 ALA A O 1
ATOM 678 N N . ALA A 1 96 ? -0.248 14.271 22.348 1.00 63.72 96 ALA A N 1
ATOM 679 C CA . ALA A 1 96 ? 0.189 13.857 23.668 1.00 63.72 96 ALA A CA 1
ATOM 680 C C . ALA A 1 96 ? 0.854 15.099 24.262 1.00 63.72 96 ALA A C 1
ATOM 682 O O . ALA A 1 96 ? 1.836 15.581 23.701 1.00 63.72 96 ALA A O 1
ATOM 683 N N . ARG A 1 97 ? 0.249 15.683 25.306 1.00 60.03 97 ARG A N 1
ATOM 684 C CA . ARG A 1 97 ? 0.747 16.882 25.992 1.00 60.03 97 ARG A CA 1
ATOM 685 C C . ARG A 1 97 ? 2.231 16.700 26.306 1.00 60.03 97 ARG A C 1
ATOM 687 O O . ARG A 1 97 ? 2.584 16.163 27.350 1.00 60.03 97 ARG A O 1
ATOM 694 N N . ALA A 1 98 ? 3.095 17.204 25.437 1.00 61.03 98 ALA A N 1
ATOM 695 C CA . ALA A 1 98 ? 4.419 17.626 25.826 1.00 61.03 98 ALA A CA 1
ATOM 696 C C . ALA A 1 98 ? 4.195 18.924 26.599 1.00 61.03 98 ALA A C 1
ATOM 698 O O . ALA A 1 98 ? 4.237 20.022 26.049 1.00 61.03 98 ALA A O 1
ATOM 699 N N . SER A 1 99 ? 3.818 18.787 27.870 1.00 62.53 99 SER A N 1
ATOM 700 C CA . SER A 1 99 ? 3.909 19.896 28.806 1.00 62.53 99 SER A CA 1
ATOM 701 C C . SER A 1 99 ? 5.388 20.257 28.859 1.00 62.53 99 SER A C 1
ATOM 703 O O . SER A 1 99 ? 6.189 19.519 29.427 1.00 62.53 99 SER A O 1
ATOM 705 N N . CYS A 1 100 ? 5.761 21.337 28.182 1.00 59.84 100 CYS A N 1
ATOM 706 C CA . CYS A 1 100 ? 7.055 21.953 28.388 1.00 59.84 100 CYS A CA 1
ATOM 707 C C . CYS A 1 100 ? 6.959 22.644 29.751 1.00 59.84 100 CYS A C 1
ATOM 709 O O . CYS A 1 100 ? 6.302 23.677 29.879 1.00 59.84 100 CYS A O 1
ATOM 711 N N . THR A 1 101 ? 7.514 21.996 30.768 1.00 58.22 101 THR A N 1
ATOM 712 C CA . THR A 1 101 ? 7.721 22.549 32.112 1.00 58.22 101 THR A CA 1
ATOM 713 C C . THR A 1 101 ? 9.207 22.661 32.352 1.00 58.22 101 THR A C 1
ATOM 715 O O . THR A 1 101 ? 9.918 21.723 31.925 1.00 58.22 101 THR A O 1
#

Solvent-accessible surface area (backbone atoms only — not comparable to full-atom values): 7716 Å² total; per-residue (Å²): 142,85,89,82,83,89,81,85,86,87,86,87,81,86,87,88,84,90,83,80,97,73,81,77,75,78,76,70,76,72,78,69,72,73,86,55,95,83,84,83,85,80,88,84,38,64,85,39,72,50,78,88,83,48,96,87,73,58,79,67,88,81,52,85,64,74,58,63,84,44,95,83,48,89,59,87,86,38,45,76,43,53,60,93,71,70,74,73,78,75,48,80,82,77,78,72,79,76,74,87,123

Mean predicted aligned error: 17.33 Å

Organism: NCBI:txid66870

Secondary structure (DSSP, 8-state):
------------------------------------TT-------S-EEE----TT----SS-TTTTTTSTT---TTSEEE-SS--GGGGSPP--------

pLDDT: mean 76.35, std 19.28, range [41.09, 98.19]

Foldseek 3Di:
DDDDDDDDDDDDDDDDDDDDDDDDPPPPPPPCPPPPPDDDDDDPFWFDFDDDQDPVPDPNPVCPCVCVVPPPDPSVVTDTGGPPDDPNVVDDDDCPPPPPD

InterPro domains:
  IPR006311 Twin-arginine translocation pathway, signal sequence [PS51318] (1-29)
  IPR008979 Galactose-binding-like domain superfamily [SSF49785] (38-90)